Protein AF-A0A075HSM7-F1 (afdb_monomer_lite)

Foldseek 3Di:
DDVVVVVVVVVVVVVVVVCCVVPVPPDPPVPPPPPDPPPPFPKDKAFFQDQDWLQWTDGPHAIEGAPPDDGDDPPDPCGVVSSVVSCVLAPGGFMFMWTADPVDQADPVRHGYTHRPDRPRD

Organism: NCBI:txid1456306

Secondary structure (DSSP, 8-state):
--HHHHHHHHHHHHHHHHHHHHHSS---------S-------EEEEEEEEEEETTEEEETTEEEEETT--PPPTTSTTHHHHHHHHHHHS-TT-EEEEEE-SS--B-TTS-EEEE-S-----

Structure (mmCIF, N/CA/C/O backbone):
data_AF-A0A075HSM7-F1
#
_entry.id   AF-A0A075HSM7-F1
#
loop_
_atom_site.group_PDB
_atom_site.id
_atom_site.type_symbol
_atom_site.label_atom_id
_atom_site.label_alt_id
_atom_site.label_comp_id
_atom_site.label_asym_id
_atom_site.label_entity_id
_atom_site.label_seq_id
_atom_site.pdbx_PDB_ins_code
_atom_site.Cartn_x
_atom_site.Cartn_y
_atom_site.Cartn_z
_atom_site.occupancy
_atom_site.B_iso_or_equiv
_atom_site.auth_seq_id
_atom_site.auth_comp_id
_atom_site.auth_asym_id
_atom_site.auth_atom_id
_atom_site.pdbx_PDB_model_num
ATOM 1 N N . MET A 1 1 ? 61.742 11.658 -50.486 1.00 57.28 1 MET A N 1
ATOM 2 C CA . MET A 1 1 ? 61.406 11.316 -49.083 1.00 57.28 1 MET A CA 1
ATOM 3 C C . MET A 1 1 ? 62.405 10.259 -48.621 1.00 57.28 1 MET A C 1
ATOM 5 O O . MET A 1 1 ? 62.390 9.171 -49.179 1.00 57.28 1 MET A O 1
ATOM 9 N N . ASN A 1 2 ? 63.350 10.599 -47.734 1.00 58.03 2 ASN A N 1
ATOM 10 C CA . ASN A 1 2 ? 64.528 9.756 -47.464 1.00 58.03 2 ASN A CA 1
ATOM 11 C C . ASN A 1 2 ? 64.128 8.375 -46.904 1.00 58.03 2 ASN A C 1
ATOM 13 O O . ASN A 1 2 ? 63.403 8.333 -45.906 1.00 58.03 2 ASN A O 1
ATOM 17 N N . PRO A 1 3 ? 64.602 7.258 -47.493 1.00 62.44 3 PRO A N 1
ATOM 18 C CA . PRO A 1 3 ? 64.189 5.903 -47.107 1.00 62.44 3 PRO A CA 1
ATOM 19 C C . PRO A 1 3 ? 64.524 5.586 -45.643 1.00 62.44 3 PRO A C 1
ATOM 21 O O . PRO A 1 3 ? 63.745 4.932 -44.956 1.00 62.44 3 PRO A O 1
ATOM 24 N N . ILE A 1 4 ? 65.612 6.170 -45.133 1.00 62.97 4 ILE A N 1
ATOM 25 C CA . ILE A 1 4 ? 66.047 6.063 -43.735 1.00 62.97 4 ILE A CA 1
ATOM 26 C C . ILE A 1 4 ? 64.998 6.664 -42.787 1.00 62.97 4 ILE A C 1
ATOM 28 O O . ILE A 1 4 ? 64.629 6.051 -41.794 1.00 62.97 4 ILE A O 1
ATOM 32 N N . ARG A 1 5 ? 64.420 7.825 -43.126 1.00 60.69 5 ARG A N 1
ATOM 33 C CA . ARG A 1 5 ? 63.378 8.471 -42.309 1.00 60.69 5 ARG A CA 1
ATOM 34 C C . ARG A 1 5 ? 62.086 7.647 -42.290 1.00 60.69 5 ARG A C 1
ATOM 36 O O . ARG A 1 5 ? 61.388 7.643 -41.286 1.00 60.69 5 ARG A O 1
ATOM 43 N N . ARG A 1 6 ? 61.781 6.912 -43.366 1.00 63.06 6 ARG A N 1
ATOM 44 C CA . ARG A 1 6 ? 60.607 6.025 -43.441 1.00 63.06 6 ARG A CA 1
ATOM 45 C C . ARG A 1 6 ? 60.783 4.773 -42.572 1.00 63.06 6 ARG A C 1
ATOM 47 O O . ARG A 1 6 ? 59.815 4.347 -41.952 1.00 63.06 6 ARG A O 1
ATOM 54 N N . TYR A 1 7 ? 62.011 4.255 -42.471 1.00 72.88 7 TYR A N 1
ATOM 55 C CA . TYR A 1 7 ? 62.348 3.084 -41.652 1.00 72.88 7 TYR A CA 1
ATOM 56 C C . TYR A 1 7 ? 62.155 3.324 -40.147 1.00 72.88 7 TYR A C 1
ATOM 58 O O . TYR A 1 7 ? 61.697 2.432 -39.445 1.00 72.88 7 TYR A O 1
ATOM 66 N N . TYR A 1 8 ? 62.428 4.540 -39.657 1.00 72.31 8 TYR A N 1
ATOM 67 C CA . TYR A 1 8 ? 62.212 4.895 -38.247 1.00 72.31 8 TYR A CA 1
ATOM 68 C C . TYR A 1 8 ? 60.793 5.400 -37.945 1.00 72.31 8 TYR A C 1
ATOM 70 O O . TYR A 1 8 ? 60.284 5.164 -36.856 1.00 72.31 8 TYR A O 1
ATOM 78 N N . VAL A 1 9 ? 60.118 6.064 -38.890 1.00 76.19 9 VAL A N 1
ATOM 79 C CA . VAL A 1 9 ? 58.779 6.636 -38.646 1.00 76.19 9 VAL A CA 1
ATOM 80 C C . VAL A 1 9 ? 57.696 5.556 -38.553 1.00 76.19 9 VAL A C 1
ATOM 82 O O . VAL A 1 9 ? 56.817 5.656 -37.705 1.00 76.19 9 VAL A O 1
ATOM 85 N N . VAL A 1 10 ? 57.763 4.501 -39.369 1.00 79.00 10 VAL A N 1
ATOM 86 C CA . VAL A 1 10 ? 56.757 3.423 -39.368 1.00 79.00 10 VAL A CA 1
ATOM 87 C C . VAL A 1 10 ? 56.648 2.688 -38.017 1.00 79.00 10 VAL A C 1
ATOM 89 O O . VAL A 1 10 ? 55.537 2.615 -37.494 1.00 79.00 10 VAL A O 1
ATOM 92 N N . PRO A 1 11 ? 57.736 2.188 -37.395 1.00 78.50 11 PRO A N 1
ATOM 93 C CA . PRO A 1 11 ? 57.634 1.498 -36.107 1.00 78.50 11 PRO A CA 1
ATOM 94 C C . PRO A 1 11 ? 57.216 2.431 -34.962 1.00 78.50 11 PRO A C 1
ATOM 96 O O . PRO A 1 11 ? 56.499 1.998 -34.065 1.00 78.50 11 PRO A O 1
ATOM 99 N N . ILE A 1 12 ? 57.594 3.715 -35.010 1.00 81.19 12 ILE A N 1
ATOM 100 C CA . ILE A 1 12 ? 57.175 4.717 -34.016 1.00 81.19 12 ILE A CA 1
ATOM 101 C C . ILE A 1 12 ? 55.660 4.947 -34.079 1.00 81.19 12 ILE A C 1
ATOM 103 O O . ILE A 1 12 ? 54.998 4.972 -33.046 1.00 81.19 12 ILE A O 1
ATOM 107 N N . VAL A 1 13 ? 55.094 5.067 -35.283 1.00 81.69 13 VAL A N 1
ATOM 108 C CA . VAL A 1 13 ? 53.642 5.230 -35.464 1.00 81.69 13 VAL A CA 1
ATOM 109 C C . VAL A 1 13 ? 52.893 3.994 -34.968 1.00 81.69 13 VAL A C 1
ATOM 111 O O . VAL A 1 13 ? 51.893 4.131 -34.272 1.00 81.69 13 VAL A O 1
ATOM 114 N N . ILE A 1 14 ? 53.399 2.792 -35.261 1.00 80.88 14 ILE A N 1
ATOM 115 C CA . ILE A 1 14 ? 52.797 1.538 -34.787 1.00 80.88 14 ILE A CA 1
ATOM 116 C C . ILE A 1 14 ? 52.816 1.469 -33.256 1.00 80.88 14 ILE A C 1
ATOM 118 O O . ILE A 1 14 ? 51.797 1.125 -32.667 1.00 80.88 14 ILE A O 1
ATOM 122 N N . ALA A 1 15 ? 53.927 1.849 -32.617 1.00 79.94 15 ALA A N 1
ATOM 123 C CA . ALA A 1 15 ? 54.048 1.875 -31.160 1.00 79.94 15 ALA A CA 1
ATOM 124 C C . ALA A 1 15 ? 53.086 2.880 -30.501 1.00 79.94 15 ALA A C 1
ATOM 126 O O . ALA A 1 15 ? 52.506 2.594 -29.459 1.00 79.94 15 ALA A O 1
ATOM 127 N N . ILE A 1 16 ? 52.876 4.048 -31.114 1.00 79.81 16 ILE A N 1
ATOM 128 C CA . ILE A 1 16 ? 51.918 5.045 -30.617 1.00 79.81 16 ILE A CA 1
ATOM 129 C C . ILE A 1 16 ? 50.481 4.527 -30.755 1.00 79.81 16 ILE A C 1
ATOM 131 O O . ILE A 1 16 ? 49.696 4.655 -29.821 1.00 79.81 16 ILE A O 1
ATOM 135 N N . VAL A 1 17 ? 50.139 3.893 -31.881 1.00 75.62 17 VAL A N 1
ATOM 136 C CA . VAL A 1 17 ? 48.803 3.313 -32.100 1.00 75.62 17 VAL A CA 1
ATOM 137 C C . VAL A 1 17 ? 48.527 2.162 -31.130 1.00 75.62 17 VAL A C 1
ATOM 139 O O . VAL A 1 17 ? 47.423 2.078 -30.599 1.00 75.62 17 VAL A O 1
ATOM 142 N N . SER A 1 18 ? 49.511 1.309 -30.839 1.00 72.44 18 SER A N 1
ATOM 143 C CA . SER A 1 18 ? 49.342 0.233 -29.858 1.00 72.44 18 SER A CA 1
ATOM 144 C C . SER A 1 18 ? 49.254 0.754 -28.422 1.00 72.44 18 SER A C 1
ATOM 146 O O . SER A 1 18 ? 48.442 0.245 -27.656 1.00 72.44 18 SER A O 1
ATOM 148 N N . ILE A 1 19 ? 49.986 1.812 -28.062 1.00 73.25 19 ILE A N 1
ATOM 149 C CA . ILE A 1 19 ? 49.826 2.492 -26.765 1.00 73.25 19 ILE A CA 1
ATOM 150 C C . ILE A 1 19 ? 48.427 3.118 -26.650 1.00 73.25 19 ILE A C 1
ATOM 152 O O . ILE A 1 19 ? 47.778 2.959 -25.622 1.00 73.25 19 ILE A O 1
ATOM 156 N N . ILE A 1 20 ? 47.910 3.762 -27.699 1.00 72.81 20 ILE A N 1
ATOM 157 C CA . ILE A 1 20 ? 46.542 4.311 -27.705 1.00 72.81 20 ILE A CA 1
ATOM 158 C C . ILE A 1 20 ? 45.492 3.191 -27.637 1.00 72.81 20 ILE A C 1
ATOM 160 O O . ILE A 1 20 ? 44.473 3.359 -26.981 1.00 72.81 20 ILE A O 1
ATOM 164 N N . ALA A 1 21 ? 45.726 2.027 -28.243 1.00 67.31 21 ALA A N 1
ATOM 165 C CA . ALA A 1 21 ? 44.811 0.891 -28.117 1.00 67.31 21 ALA A CA 1
ATOM 166 C C . ALA A 1 21 ? 44.812 0.279 -26.702 1.00 67.31 21 ALA A C 1
ATOM 168 O O . ALA A 1 21 ? 43.766 -0.152 -26.230 1.00 67.31 21 ALA A O 1
ATOM 169 N N . VAL A 1 22 ? 45.965 0.262 -26.021 1.00 67.94 22 VAL A N 1
ATOM 170 C CA . VAL A 1 22 ? 46.111 -0.295 -24.662 1.00 67.94 22 VAL A CA 1
ATOM 171 C C . VAL A 1 22 ? 45.658 0.686 -23.572 1.00 67.94 22 VAL A C 1
ATOM 173 O O . VAL A 1 22 ? 45.099 0.254 -22.570 1.00 67.94 22 VAL A O 1
ATOM 176 N 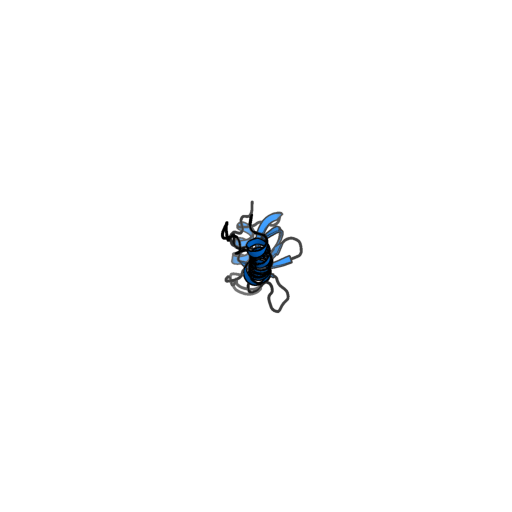N . PHE A 1 23 ? 45.882 1.992 -23.753 1.00 63.69 23 PHE A N 1
ATOM 177 C CA . PHE A 1 23 ? 45.600 3.025 -22.743 1.00 63.69 23 PHE A CA 1
ATOM 178 C C . PHE A 1 23 ? 44.441 3.972 -23.103 1.00 63.69 23 PHE A C 1
ATOM 180 O O . PHE A 1 23 ? 43.894 4.625 -22.221 1.00 63.69 23 PHE A O 1
ATOM 187 N N . GLY A 1 24 ? 44.079 4.092 -24.383 1.00 57.28 24 GLY A N 1
ATOM 188 C CA . GLY A 1 24 ? 43.051 5.011 -24.898 1.00 57.28 24 GLY A CA 1
ATOM 189 C C . GLY A 1 24 ? 41.668 4.383 -25.083 1.00 57.28 24 GLY A C 1
ATOM 190 O O . GLY A 1 24 ? 40.694 5.113 -25.226 1.00 57.28 24 GLY A O 1
ATOM 191 N N . PHE A 1 25 ? 41.557 3.057 -24.988 1.00 55.19 25 PHE A N 1
ATOM 192 C CA . PHE A 1 25 ? 40.318 2.392 -24.580 1.00 55.19 25 PHE A CA 1
ATOM 193 C C . PHE A 1 25 ? 40.356 2.186 -23.064 1.00 55.19 25 PHE A C 1
ATOM 195 O O . PHE A 1 25 ? 40.209 1.075 -22.560 1.00 55.19 25 PHE A O 1
ATOM 202 N N . GLY A 1 26 ? 40.591 3.272 -22.320 1.00 52.75 26 GLY A N 1
ATOM 203 C CA . GLY A 1 26 ? 40.101 3.319 -20.950 1.00 52.75 26 GLY A CA 1
ATOM 204 C C . GLY A 1 26 ? 38.623 2.968 -21.015 1.00 52.75 26 GLY A C 1
ATOM 205 O O . GLY A 1 26 ? 37.941 3.452 -21.925 1.00 52.75 26 GLY A O 1
ATOM 206 N N . SER A 1 27 ? 38.180 2.063 -20.140 1.00 51.22 27 SER A N 1
ATOM 207 C CA . SER A 1 27 ? 36.776 1.721 -19.974 1.00 51.22 27 SER A CA 1
ATOM 208 C C . SER A 1 27 ? 35.961 2.981 -20.216 1.00 51.22 27 SER A C 1
ATOM 210 O O . SER A 1 27 ? 36.059 3.945 -19.457 1.00 51.22 27 SER A O 1
ATOM 212 N N . SER A 1 28 ? 35.181 3.002 -21.298 1.00 49.34 28 SER A N 1
ATOM 213 C CA . SER A 1 28 ? 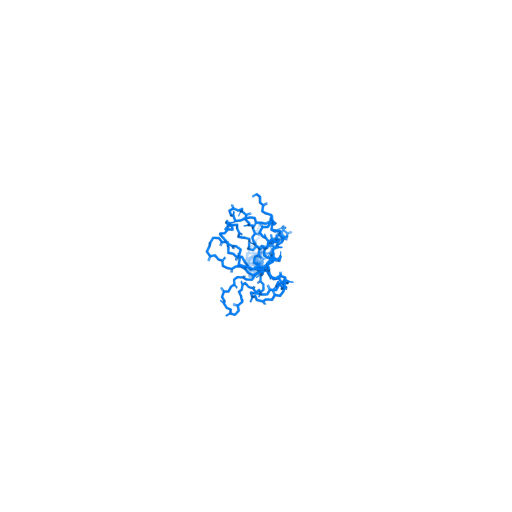33.947 3.764 -21.248 1.00 49.34 28 SER A CA 1
ATOM 214 C C . SER A 1 28 ? 33.105 3.028 -20.222 1.00 49.34 28 SER A C 1
ATOM 216 O O . SER A 1 28 ? 32.196 2.280 -20.563 1.00 49.34 28 SER A O 1
ATOM 218 N N . ASP A 1 29 ? 33.456 3.222 -18.952 1.00 50.84 29 ASP A N 1
ATOM 219 C CA . ASP A 1 29 ? 32.460 3.393 -17.931 1.00 50.84 29 ASP A CA 1
ATOM 220 C C . ASP A 1 29 ? 31.638 4.537 -18.506 1.00 50.84 29 ASP A C 1
ATOM 222 O O . ASP A 1 29 ? 32.030 5.704 -18.459 1.00 50.84 29 ASP A O 1
ATOM 226 N N . THR A 1 30 ? 30.580 4.179 -19.233 1.00 52.56 30 THR A N 1
ATOM 227 C CA . THR A 1 30 ? 29.455 5.065 -19.449 1.00 52.56 30 THR A CA 1
ATOM 228 C C . THR A 1 30 ? 29.192 5.644 -18.077 1.00 52.56 30 THR A C 1
ATOM 230 O O . THR A 1 30 ? 28.701 4.938 -17.194 1.00 52.56 30 THR A O 1
ATOM 233 N N . ALA A 1 31 ? 29.629 6.890 -17.872 1.00 54.84 31 ALA A N 1
ATOM 234 C CA . ALA A 1 31 ? 29.167 7.692 -16.765 1.00 54.84 31 ALA A CA 1
ATOM 235 C C . ALA A 1 31 ? 27.651 7.477 -16.747 1.00 54.84 31 ALA A C 1
ATOM 237 O O . ALA A 1 31 ? 27.040 7.601 -17.817 1.00 54.84 31 ALA A O 1
ATOM 238 N N . PRO A 1 32 ? 27.065 7.032 -15.622 1.00 54.72 32 PRO A N 1
ATOM 239 C CA . PRO A 1 32 ? 25.627 6.870 -15.568 1.00 54.72 32 PRO A CA 1
ATOM 240 C C . PRO A 1 32 ? 25.059 8.223 -15.960 1.00 54.72 32 PRO A C 1
ATOM 242 O O . PRO A 1 32 ? 25.454 9.243 -15.390 1.00 54.72 32 PRO A O 1
ATOM 245 N N . ASP A 1 33 ? 24.260 8.213 -17.022 1.00 54.94 33 ASP A N 1
ATOM 246 C CA . ASP A 1 33 ? 23.661 9.399 -17.598 1.00 54.94 33 ASP A CA 1
ATOM 247 C C . ASP A 1 33 ? 23.005 10.174 -16.453 1.00 54.94 33 ASP A C 1
ATOM 249 O O . ASP A 1 33 ? 22.052 9.715 -15.829 1.00 54.94 33 ASP A O 1
ATOM 253 N N . THR A 1 34 ? 23.580 11.323 -16.107 1.00 57.31 34 THR A N 1
ATOM 254 C CA . THR A 1 34 ? 23.004 12.279 -15.161 1.00 57.31 34 THR A CA 1
ATOM 255 C C . THR A 1 34 ? 21.898 13.096 -15.830 1.00 57.31 34 THR A C 1
ATOM 257 O O . THR A 1 34 ? 21.567 14.190 -15.379 1.00 57.31 34 THR A O 1
ATOM 260 N N . GLY A 1 35 ? 21.298 12.587 -16.905 1.00 50.44 35 GLY A N 1
ATOM 261 C CA . GLY A 1 35 ? 19.943 12.924 -17.290 1.00 50.44 35 GLY A CA 1
ATOM 262 C C . GLY A 1 35 ? 18.982 12.211 -16.350 1.00 50.44 35 GLY A C 1
ATOM 263 O O . GLY A 1 35 ? 18.808 11.003 -16.444 1.00 50.44 35 GLY A O 1
ATOM 264 N N . ASN A 1 36 ? 18.340 12.973 -15.459 1.00 54.59 36 ASN A N 1
ATOM 265 C CA . ASN A 1 36 ? 17.164 12.548 -14.699 1.00 54.59 36 ASN A CA 1
ATOM 266 C C . ASN A 1 36 ? 17.353 11.228 -13.928 1.00 54.59 36 ASN A C 1
ATOM 268 O O . ASN A 1 36 ? 16.842 10.178 -14.317 1.00 54.59 36 ASN A O 1
ATOM 272 N N . PHE A 1 37 ? 17.984 11.326 -12.749 1.00 53.56 37 PHE A N 1
ATOM 273 C CA . PHE A 1 37 ? 17.652 10.435 -11.636 1.00 53.56 37 PHE A CA 1
ATOM 274 C C . PHE A 1 37 ? 16.185 10.673 -11.252 1.00 53.56 37 PHE A C 1
ATOM 276 O O . PHE A 1 37 ? 15.888 11.271 -10.221 1.00 53.56 37 PHE A O 1
ATOM 283 N N . GLU A 1 38 ? 15.262 10.239 -12.104 1.00 58.00 38 GLU A N 1
ATOM 284 C CA . GLU A 1 38 ? 13.974 9.791 -11.620 1.00 58.00 38 GLU A CA 1
ATOM 285 C C . GLU A 1 38 ? 14.321 8.615 -10.704 1.00 58.00 38 GLU A C 1
ATOM 287 O O . GLU A 1 38 ? 14.923 7.640 -11.176 1.00 58.00 38 GLU A O 1
ATOM 292 N N . PRO A 1 39 ? 14.079 8.697 -9.386 1.00 56.84 39 PRO A N 1
ATOM 293 C CA . PRO A 1 39 ? 14.089 7.489 -8.585 1.00 56.84 39 PRO A CA 1
ATOM 294 C C . PRO A 1 39 ? 13.167 6.497 -9.294 1.00 56.84 39 PRO A C 1
ATOM 296 O O . PRO A 1 39 ? 11.982 6.771 -9.473 1.00 56.84 39 PRO A O 1
ATOM 299 N N . VAL A 1 40 ? 13.723 5.376 -9.765 1.00 59.22 40 VAL A N 1
ATOM 300 C CA . VAL A 1 40 ? 12.928 4.274 -10.313 1.00 59.22 40 VAL A CA 1
ATOM 301 C C . VAL A 1 40 ? 12.212 3.646 -9.126 1.00 59.22 40 VAL A C 1
ATOM 303 O O . VAL A 1 40 ? 12.645 2.653 -8.548 1.00 59.22 40 VAL A O 1
ATOM 306 N N . PHE A 1 41 ? 11.149 4.310 -8.701 1.00 60.59 41 PHE A N 1
ATOM 307 C CA . PHE A 1 41 ? 10.154 3.768 -7.814 1.00 60.59 41 PHE A CA 1
ATOM 308 C C . PHE A 1 41 ? 9.424 2.691 -8.611 1.00 60.59 41 PHE A C 1
ATOM 310 O O . PHE A 1 41 ? 8.856 2.976 -9.665 1.00 60.59 41 PHE A O 1
ATOM 317 N N . MET A 1 42 ? 9.474 1.441 -8.146 1.00 65.50 42 MET A N 1
ATOM 318 C CA . MET A 1 42 ? 8.536 0.436 -8.637 1.00 65.50 42 MET A CA 1
ATOM 319 C C . MET A 1 42 ? 7.161 0.853 -8.140 1.00 65.50 42 MET A C 1
ATOM 321 O O . MET A 1 42 ? 6.830 0.644 -6.972 1.00 65.50 42 MET A O 1
ATOM 325 N N . SER A 1 43 ? 6.409 1.519 -9.014 1.00 71.12 43 SER A N 1
ATOM 326 C CA . SER A 1 43 ? 5.002 1.773 -8.790 1.00 71.12 43 SER A CA 1
ATOM 327 C C . SER A 1 43 ? 4.170 0.683 -9.443 1.00 71.12 43 SER A C 1
ATOM 329 O O . SER A 1 43 ? 4.497 0.125 -10.494 1.00 71.12 43 SER A O 1
ATOM 331 N N . HIS A 1 44 ? 3.105 0.334 -8.750 1.00 72.06 44 HIS A N 1
ATOM 332 C CA . HIS A 1 44 ? 2.164 -0.682 -9.150 1.00 72.06 44 HIS A CA 1
ATOM 333 C C . HIS A 1 44 ? 0.778 -0.064 -9.067 1.00 72.06 44 HIS A C 1
ATOM 335 O O . HIS A 1 44 ? 0.323 0.354 -8.001 1.00 72.06 44 HIS A O 1
ATOM 341 N N . GLU A 1 45 ? 0.117 -0.011 -10.213 1.00 79.56 45 GLU A N 1
ATOM 342 C CA . GLU A 1 45 ? -1.271 0.404 -10.322 1.00 79.56 45 GLU A CA 1
ATOM 343 C C . GLU A 1 45 ? -2.174 -0.827 -10.265 1.00 79.56 45 GLU A C 1
ATOM 345 O O . GLU A 1 45 ? -1.897 -1.843 -10.906 1.00 79.56 45 GLU A O 1
ATOM 350 N N . GLY A 1 46 ? -3.267 -0.734 -9.518 1.00 81.31 46 GLY A N 1
ATOM 351 C CA . GLY A 1 46 ? -4.261 -1.797 -9.455 1.00 81.31 46 GLY A CA 1
ATOM 352 C C . GLY A 1 46 ? -5.572 -1.330 -8.844 1.00 81.31 46 GLY A C 1
ATOM 353 O O . GLY A 1 46 ? -5.703 -0.182 -8.413 1.00 81.31 46 GLY A O 1
ATOM 354 N N . GLN A 1 47 ? -6.563 -2.218 -8.805 1.00 84.06 47 GLN A N 1
ATOM 355 C CA . GLN A 1 47 ? -7.860 -1.894 -8.224 1.00 84.06 47 GLN A CA 1
ATOM 356 C C . GLN A 1 47 ? -7.934 -2.350 -6.769 1.00 84.06 47 GLN A C 1
ATOM 358 O O . GLN A 1 47 ? -7.577 -3.478 -6.424 1.00 84.06 47 GLN A O 1
ATOM 363 N N . ILE A 1 48 ? -8.461 -1.492 -5.896 1.00 83.88 48 ILE A N 1
ATOM 364 C CA . ILE A 1 48 ? -8.707 -1.870 -4.504 1.00 83.88 48 ILE A CA 1
ATOM 365 C C . ILE A 1 48 ? -9.839 -2.889 -4.474 1.00 83.88 48 ILE A C 1
ATOM 367 O O . ILE A 1 48 ? -11.002 -2.552 -4.706 1.00 83.88 48 ILE A O 1
ATOM 371 N N . THR A 1 49 ? -9.513 -4.133 -4.139 1.00 85.81 49 THR A N 1
ATOM 372 C CA . THR A 1 49 ? -10.503 -5.207 -4.015 1.00 85.81 49 THR A CA 1
ATOM 373 C C . THR A 1 49 ? -11.077 -5.272 -2.611 1.00 85.81 49 THR A C 1
ATOM 375 O O . THR A 1 49 ? -12.238 -5.650 -2.431 1.00 85.81 49 THR A O 1
ATOM 378 N N . ARG A 1 50 ? -10.291 -4.897 -1.592 1.00 84.19 50 ARG A N 1
ATOM 379 C CA . ARG A 1 50 ? -10.744 -4.935 -0.200 1.00 84.19 50 ARG A CA 1
ATOM 380 C C . ARG A 1 50 ? -9.906 -4.071 0.736 1.00 84.19 50 ARG A C 1
ATOM 382 O O . ARG A 1 50 ? -8.683 -4.132 0.720 1.00 84.19 50 ARG A O 1
ATOM 389 N N . VAL A 1 51 ? -10.581 -3.399 1.666 1.00 84.31 51 VAL A N 1
ATOM 390 C CA . VAL A 1 51 ? -9.959 -2.768 2.840 1.00 84.31 51 VAL A CA 1
ATOM 391 C C . VAL A 1 51 ? -10.005 -3.732 4.027 1.00 84.31 51 VAL A C 1
ATOM 393 O O . VAL A 1 51 ? -11.093 -4.140 4.460 1.00 84.31 51 VAL A O 1
ATOM 396 N N . ILE A 1 52 ? -8.837 -4.153 4.529 1.00 81.31 52 ILE A N 1
ATOM 397 C CA . ILE A 1 52 ? -8.764 -5.010 5.719 1.00 81.31 52 ILE A CA 1
ATOM 398 C C . ILE A 1 52 ? -8.888 -4.116 6.949 1.00 81.31 52 ILE A C 1
ATOM 400 O O . ILE A 1 52 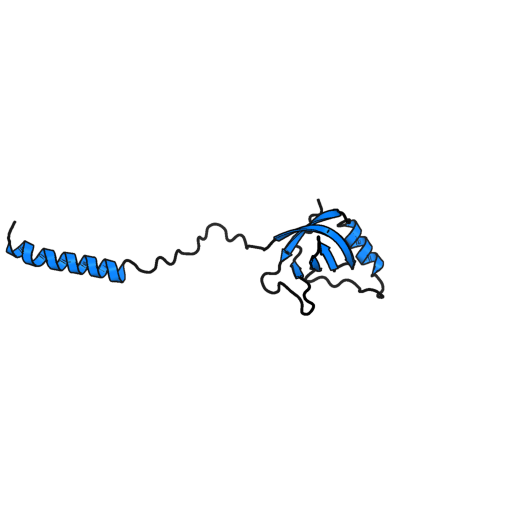? -9.925 -4.184 7.613 1.00 81.31 52 ILE A O 1
ATOM 404 N N . ASP A 1 53 ? -7.904 -3.241 7.158 1.00 79.38 53 ASP A N 1
ATOM 405 C CA . ASP A 1 53 ? -7.751 -2.355 8.318 1.00 79.38 53 ASP A CA 1
ATOM 406 C C . ASP A 1 53 ? -7.353 -0.940 7.837 1.00 79.38 53 ASP A C 1
ATOM 408 O O . ASP A 1 53 ? -7.262 -0.704 6.631 1.00 79.38 53 ASP A O 1
ATOM 412 N N . GLY A 1 54 ? -7.130 0.014 8.747 1.00 76.88 54 GLY A N 1
ATOM 413 C CA . GLY A 1 54 ? -6.807 1.400 8.374 1.00 76.88 54 GLY A CA 1
ATOM 414 C C . GLY A 1 54 ? -5.465 1.565 7.644 1.00 76.88 54 GLY A C 1
ATOM 415 O O . GLY A 1 54 ? -5.283 2.531 6.910 1.00 76.88 54 GLY A O 1
ATOM 416 N N . ASP A 1 55 ? -4.544 0.614 7.821 1.00 79.38 55 ASP A N 1
ATOM 417 C CA . ASP A 1 55 ? -3.205 0.603 7.223 1.00 79.38 55 ASP A CA 1
ATOM 418 C C . ASP A 1 55 ? -2.938 -0.603 6.304 1.00 79.38 55 ASP A C 1
ATOM 420 O O . ASP A 1 55 ? -1.828 -0.758 5.795 1.00 79.38 55 ASP A O 1
ATOM 424 N N . THR A 1 56 ? -3.923 -1.486 6.110 1.00 82.94 56 THR A N 1
ATOM 425 C CA . THR A 1 56 ? -3.743 -2.748 5.382 1.00 82.94 56 THR A CA 1
ATOM 426 C C . THR A 1 56 ? -4.868 -2.950 4.371 1.00 82.94 56 THR A C 1
ATOM 428 O O . THR A 1 56 ? -6.049 -3.058 4.719 1.00 82.94 56 THR A O 1
ATOM 431 N N . LEU A 1 57 ? -4.488 -3.040 3.100 1.00 84.19 57 LEU A N 1
ATOM 432 C CA . LEU A 1 57 ? -5.379 -3.039 1.941 1.00 84.19 57 LEU A CA 1
ATOM 433 C C . LEU A 1 57 ? -5.014 -4.195 1.003 1.00 84.19 57 LEU A C 1
ATOM 435 O O . LEU A 1 57 ? -3.880 -4.674 0.995 1.00 84.19 57 LEU A O 1
ATOM 439 N N . ILE A 1 58 ? -5.977 -4.644 0.201 1.00 82.31 58 ILE A N 1
ATOM 440 C CA . ILE A 1 58 ? -5.742 -5.582 -0.896 1.00 82.31 58 ILE A CA 1
ATOM 441 C C . ILE A 1 58 ? -5.990 -4.842 -2.203 1.00 82.31 58 ILE A C 1
ATOM 443 O O . ILE A 1 58 ? -7.094 -4.343 -2.443 1.00 82.31 58 ILE A O 1
ATOM 447 N N . ILE A 1 59 ? -4.953 -4.802 -3.032 1.00 81.12 59 ILE A N 1
ATOM 448 C CA . ILE A 1 59 ? -5.015 -4.310 -4.404 1.00 81.12 59 ILE A CA 1
ATOM 449 C C . ILE A 1 59 ? -4.869 -5.527 -5.311 1.00 81.12 59 ILE A C 1
ATOM 451 O O . ILE A 1 59 ? -3.889 -6.266 -5.210 1.00 81.12 59 ILE A O 1
ATOM 455 N N . ASP A 1 60 ? -5.888 -5.777 -6.130 1.00 82.38 60 ASP A N 1
ATOM 456 C CA . ASP A 1 60 ? -6.070 -6.992 -6.924 1.00 82.38 60 ASP A CA 1
ATOM 457 C C . ASP A 1 60 ? -5.958 -8.274 -6.073 1.00 82.38 60 ASP A C 1
ATOM 459 O O . ASP A 1 60 ? -6.939 -8.701 -5.457 1.00 82.38 60 ASP A O 1
ATOM 463 N N . LEU A 1 61 ? -4.761 -8.866 -5.996 1.00 81.25 61 LEU A N 1
ATOM 464 C CA . LEU A 1 61 ? -4.441 -10.068 -5.211 1.00 81.25 61 LEU A CA 1
ATOM 465 C C . LEU A 1 61 ? -3.289 -9.859 -4.213 1.00 81.25 61 LEU A C 1
ATOM 467 O O . LEU A 1 61 ? -2.938 -10.781 -3.473 1.00 81.25 61 LEU A O 1
ATOM 471 N N . THR A 1 62 ? -2.709 -8.661 -4.171 1.00 78.81 62 THR A N 1
ATOM 472 C CA . THR A 1 62 ? -1.553 -8.336 -3.336 1.00 78.81 62 THR A CA 1
ATOM 473 C C . THR A 1 62 ? -2.018 -7.653 -2.060 1.00 78.81 62 THR A C 1
ATOM 475 O O . THR A 1 62 ? -2.746 -6.661 -2.088 1.00 78.81 62 THR A O 1
ATOM 478 N N . THR A 1 63 ? -1.595 -8.192 -0.915 1.00 83.44 63 THR A N 1
ATOM 479 C CA . THR A 1 63 ? -1.825 -7.550 0.384 1.00 83.44 63 THR A CA 1
ATOM 480 C C . THR A 1 63 ? -0.714 -6.548 0.646 1.00 83.44 63 THR A C 1
ATOM 482 O O . THR A 1 63 ? 0.456 -6.927 0.735 1.00 83.44 63 THR A O 1
ATOM 485 N N . ILE A 1 64 ? -1.095 -5.288 0.804 1.00 78.88 64 ILE A N 1
ATOM 486 C CA . ILE A 1 64 ? -0.181 -4.167 0.984 1.00 78.88 64 ILE A CA 1
ATOM 487 C C . ILE A 1 64 ? -0.425 -3.571 2.365 1.00 78.88 64 ILE A C 1
ATOM 489 O O . ILE A 1 64 ? -1.571 -3.346 2.764 1.00 78.88 64 ILE A O 1
ATOM 493 N N . ARG A 1 65 ? 0.662 -3.322 3.098 1.00 81.00 65 ARG A N 1
ATOM 494 C CA . ARG A 1 65 ? 0.638 -2.596 4.371 1.00 81.00 65 ARG A CA 1
ATOM 495 C C . ARG A 1 65 ? 1.342 -1.254 4.204 1.00 81.00 65 ARG A C 1
ATOM 497 O O . ARG A 1 65 ? 2.447 -1.206 3.668 1.00 81.00 65 ARG A O 1
ATOM 504 N N . LEU A 1 66 ? 0.712 -0.190 4.696 1.00 73.38 66 LEU A N 1
ATOM 505 C CA . LEU A 1 66 ? 1.285 1.151 4.717 1.00 73.38 66 LEU A CA 1
ATOM 506 C C . LEU A 1 66 ? 2.535 1.167 5.600 1.00 73.38 66 LEU A C 1
ATOM 508 O O . LEU A 1 66 ? 2.460 0.935 6.809 1.00 73.38 66 LEU A O 1
ATOM 512 N N . SER A 1 67 ? 3.686 1.479 5.012 1.00 67.44 67 SER A N 1
ATOM 513 C CA . SER A 1 67 ? 4.878 1.799 5.792 1.00 67.44 67 SER A CA 1
ATOM 514 C C . SER A 1 67 ? 4.648 3.107 6.563 1.00 67.44 67 SER A C 1
ATOM 516 O O . SER A 1 67 ? 4.068 4.052 6.034 1.00 67.44 67 SER A O 1
ATOM 518 N N . LEU A 1 68 ? 5.109 3.168 7.820 1.00 71.06 68 LEU A N 1
ATOM 519 C CA . LEU A 1 68 ? 5.037 4.334 8.728 1.00 71.06 68 LEU A CA 1
ATOM 520 C C . LEU A 1 68 ? 3.664 4.688 9.323 1.00 71.06 68 LEU A C 1
ATOM 522 O O . LEU A 1 68 ? 3.592 5.582 10.167 1.00 71.06 68 LEU A O 1
ATOM 526 N N . VAL A 1 69 ? 2.597 3.980 8.956 1.00 77.50 69 VAL A N 1
ATOM 527 C CA . VAL A 1 69 ? 1.285 4.107 9.605 1.00 77.50 69 VAL A CA 1
ATOM 528 C C . VAL A 1 69 ? 1.031 2.848 10.423 1.00 77.50 69 VAL A C 1
ATOM 530 O O . VAL A 1 69 ? 1.265 1.740 9.951 1.00 77.50 69 VAL A O 1
ATOM 533 N N . ASN A 1 70 ? 0.571 3.021 11.662 1.00 78.62 70 ASN A N 1
ATOM 534 C CA . ASN A 1 70 ? 0.072 1.918 12.473 1.00 78.62 70 ASN A CA 1
ATOM 535 C C . ASN A 1 70 ? -1.369 2.228 12.868 1.00 78.62 70 ASN A C 1
ATOM 537 O O . ASN A 1 70 ? -1.604 3.110 13.697 1.00 78.62 70 ASN A O 1
ATOM 541 N N . SER A 1 71 ? -2.321 1.562 12.221 1.00 80.06 71 SER A N 1
ATOM 542 C CA . SER A 1 71 ? -3.738 1.698 12.567 1.00 80.06 71 SER A CA 1
ATOM 543 C C . SER A 1 71 ? -4.126 0.698 13.658 1.00 80.06 71 SER A C 1
ATOM 545 O O . SER A 1 71 ? -3.546 -0.386 13.667 1.00 80.06 71 SER A O 1
ATOM 547 N N . PRO A 1 72 ? -5.113 1.011 14.523 1.00 80.19 72 PRO A N 1
ATOM 548 C CA . PRO A 1 72 ? -5.611 0.059 15.513 1.00 80.19 72 PRO A CA 1
ATOM 549 C C . PRO A 1 72 ? -6.040 -1.247 14.843 1.00 80.19 72 PRO A C 1
ATOM 551 O O . PRO A 1 72 ? -6.748 -1.219 13.832 1.00 80.19 72 PRO A O 1
ATOM 554 N N . GLU A 1 73 ? -5.632 -2.385 15.395 1.00 78.75 73 GLU A N 1
ATOM 555 C CA . GLU A 1 73 ? -5.968 -3.696 14.848 1.00 78.75 73 GLU A CA 1
ATOM 556 C C . GLU A 1 73 ? -7.389 -4.157 15.228 1.00 78.75 73 GLU A C 1
ATOM 558 O O . GLU A 1 73 ? -8.105 -3.561 16.040 1.00 78.75 73 GLU A O 1
ATOM 563 N N . ARG A 1 74 ? -7.833 -5.267 14.622 1.00 77.50 74 ARG A N 1
ATOM 564 C CA . ARG A 1 74 ? -9.145 -5.874 14.896 1.00 77.50 74 ARG A CA 1
ATOM 565 C C . AR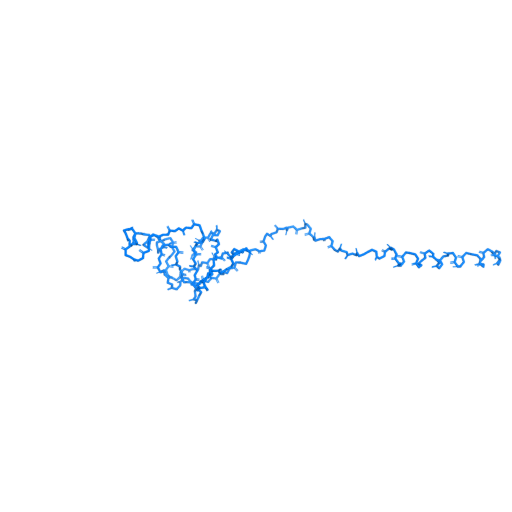G A 1 74 ? -9.308 -6.180 16.386 1.00 77.50 74 ARG A C 1
ATOM 567 O O . ARG A 1 74 ? -8.679 -7.097 16.906 1.00 77.50 74 ARG A O 1
ATOM 574 N N . GLY A 1 75 ? -10.240 -5.480 17.027 1.00 78.88 75 GLY A N 1
ATOM 575 C CA . GLY A 1 75 ? -10.545 -5.636 18.452 1.00 78.88 75 GLY A CA 1
ATOM 576 C C . GLY A 1 75 ? -10.045 -4.486 19.325 1.00 78.88 75 GLY A C 1
ATOM 577 O O . GLY A 1 75 ? -10.389 -4.447 20.504 1.00 78.88 75 GLY A O 1
ATOM 578 N N . GLU A 1 76 ? -9.302 -3.536 18.758 1.00 83.00 76 GLU A N 1
ATOM 579 C CA . GLU A 1 76 ? -8.906 -2.305 19.435 1.00 83.00 76 GLU A CA 1
ATOM 580 C C . GLU A 1 76 ? -9.937 -1.181 19.241 1.00 83.00 76 GLU A C 1
ATOM 582 O O . GLU A 1 76 ? -10.720 -1.164 18.285 1.00 83.00 76 GLU A O 1
ATOM 587 N N . SER A 1 77 ? -9.960 -0.217 20.166 1.00 83.94 77 SER A N 1
ATOM 588 C CA . SER A 1 77 ? -10.816 0.965 20.029 1.00 83.94 77 SER A CA 1
ATOM 589 C C . SER A 1 77 ? -10.331 1.841 18.875 1.00 83.94 77 SER A C 1
ATOM 591 O O . SER A 1 77 ? -9.142 2.146 18.813 1.00 83.94 77 SER A O 1
ATOM 593 N N . GLY A 1 78 ? -11.232 2.303 18.008 1.00 81.44 78 GLY A N 1
ATOM 594 C CA . GLY A 1 78 ? -10.856 3.098 16.834 1.00 81.44 78 GLY A CA 1
ATOM 595 C C . GLY A 1 78 ? -10.656 2.274 15.560 1.00 81.44 78 GLY A C 1
ATOM 596 O O . GLY A 1 78 ? -10.399 2.846 14.503 1.00 81.44 78 GLY A O 1
ATOM 597 N N . TYR A 1 79 ? -10.775 0.941 15.642 1.00 84.31 79 TYR A N 1
ATOM 598 C CA . TYR A 1 79 ? -10.659 0.045 14.491 1.00 84.31 79 TYR A CA 1
ATOM 599 C C . TYR A 1 79 ? -11.648 0.397 13.373 1.00 84.31 79 TYR A C 1
ATOM 601 O O . TYR A 1 79 ? -11.277 0.507 12.203 1.00 84.31 79 TYR A O 1
ATOM 609 N N . GLN A 1 80 ? -12.922 0.560 13.737 1.00 84.38 80 GLN A N 1
ATOM 610 C CA . GLN A 1 80 ? -13.986 0.782 12.765 1.00 84.38 80 GLN A CA 1
ATOM 611 C C . GLN A 1 80 ? -13.838 2.161 12.120 1.00 84.38 80 GLN A C 1
ATOM 613 O O . GLN A 1 80 ? -13.943 2.285 10.908 1.00 84.38 80 GLN A O 1
ATOM 618 N N . GLU A 1 81 ? -13.495 3.171 12.912 1.00 85.12 81 GLU A N 1
ATOM 619 C CA . GLU A 1 81 ? -13.282 4.541 12.466 1.00 85.12 81 GLU A CA 1
ATOM 620 C C . GLU A 1 81 ? -12.091 4.646 11.506 1.00 85.12 81 GLU A C 1
ATOM 622 O O . GLU A 1 81 ? -12.198 5.289 10.462 1.00 85.12 81 GLU A O 1
ATOM 627 N N . ALA A 1 82 ? -10.974 3.979 11.814 1.00 83.12 82 ALA A N 1
ATOM 628 C CA . ALA A 1 82 ? -9.808 3.942 10.932 1.00 83.12 82 ALA A CA 1
ATOM 629 C C . ALA A 1 82 ? -10.124 3.232 9.606 1.00 83.12 82 ALA A C 1
ATOM 631 O O . ALA A 1 82 ? -9.726 3.689 8.533 1.00 83.12 82 ALA A O 1
ATOM 632 N N . LYS A 1 83 ? -10.887 2.138 9.670 1.00 83.75 83 LYS A N 1
ATOM 633 C CA . LYS A 1 83 ? -11.330 1.393 8.490 1.00 83.75 83 LYS A CA 1
ATOM 634 C C . LYS A 1 83 ? -12.304 2.188 7.623 1.00 83.75 83 LYS A C 1
ATOM 636 O O . LYS A 1 83 ? -12.185 2.172 6.395 1.00 83.75 83 LYS A O 1
ATOM 641 N N . ASP A 1 84 ? -13.254 2.875 8.242 1.00 85.25 84 ASP A N 1
ATOM 642 C CA . ASP A 1 84 ? -14.240 3.702 7.549 1.00 85.25 84 ASP A CA 1
ATOM 643 C C . ASP A 1 84 ? -13.560 4.917 6.909 1.00 85.25 84 ASP A C 1
ATOM 645 O O . ASP A 1 84 ? -13.873 5.270 5.771 1.00 85.25 84 ASP A O 1
ATOM 649 N N . PHE A 1 85 ? -12.564 5.505 7.581 1.00 85.50 85 PHE A N 1
ATOM 650 C CA . PHE A 1 85 ? -11.734 6.566 7.015 1.00 85.50 85 PHE A CA 1
ATOM 651 C C . PHE A 1 85 ? -10.972 6.084 5.776 1.00 85.50 85 PHE A C 1
ATOM 653 O O . PHE A 1 85 ? -11.089 6.700 4.718 1.00 85.50 85 PHE A O 1
ATOM 660 N N . ALA A 1 86 ? -10.272 4.948 5.862 1.00 82.75 86 ALA A N 1
ATOM 661 C CA . ALA A 1 86 ? -9.570 4.367 4.716 1.00 82.75 86 ALA A CA 1
ATOM 662 C C . ALA A 1 86 ? -10.528 4.058 3.550 1.00 82.75 86 ALA A C 1
ATOM 664 O O . ALA A 1 86 ? -10.226 4.366 2.399 1.00 82.75 86 ALA A O 1
ATOM 665 N N . SER A 1 87 ? -11.720 3.536 3.854 1.00 83.06 87 SER A N 1
ATOM 666 C CA . SER A 1 87 ? -12.758 3.239 2.855 1.00 83.06 87 SER A CA 1
ATOM 667 C C . SER A 1 87 ? -13.377 4.497 2.233 1.00 83.06 87 SER A C 1
ATOM 669 O O . SER A 1 87 ? -13.852 4.448 1.102 1.00 83.06 87 SER A O 1
ATOM 671 N N . THR A 1 88 ? -13.386 5.619 2.959 1.00 84.19 88 THR A N 1
ATOM 672 C CA . THR A 1 88 ? -13.876 6.916 2.465 1.00 84.19 88 THR A CA 1
ATOM 673 C C . THR A 1 88 ? -12.854 7.582 1.556 1.00 84.19 88 THR A C 1
ATOM 675 O O . THR A 1 88 ? -13.221 8.124 0.519 1.00 84.19 88 THR A O 1
ATOM 678 N N . VAL A 1 89 ? -11.575 7.542 1.941 1.00 82.19 89 VAL A N 1
ATOM 679 C CA . VAL A 1 89 ? -10.476 8.063 1.117 1.00 82.19 89 VAL A CA 1
ATOM 680 C C . VAL A 1 89 ? -10.367 7.253 -0.170 1.00 82.19 89 VAL A C 1
ATOM 682 O O . VAL A 1 89 ? -10.152 7.824 -1.234 1.00 82.19 89 VAL A O 1
ATOM 685 N N . CYS A 1 90 ? -10.565 5.938 -0.071 1.00 79.31 90 CYS A N 1
ATOM 686 C CA . CYS A 1 90 ? -10.397 5.019 -1.177 1.00 79.31 90 CYS A CA 1
ATOM 687 C C . CYS A 1 90 ? -11.418 3.888 -1.160 1.00 79.31 90 CYS A C 1
ATOM 689 O O . CYS A 1 90 ? -11.204 2.842 -0.532 1.00 79.31 90 CYS A O 1
ATOM 691 N N . PRO A 1 91 ? -12.538 4.085 -1.869 1.00 81.25 91 PRO A N 1
ATOM 692 C CA . PRO A 1 91 ? -13.570 3.076 -1.947 1.00 81.25 91 PRO A CA 1
ATOM 693 C C . PRO A 1 91 ? -13.093 1.848 -2.726 1.00 81.25 91 PRO A C 1
ATOM 695 O O . PRO A 1 91 ? -12.252 1.918 -3.625 1.00 81.25 91 PRO A O 1
ATOM 698 N N . VAL A 1 92 ? -13.675 0.697 -2.393 1.00 84.12 92 VAL A N 1
ATOM 699 C CA . VAL A 1 92 ? -13.482 -0.546 -3.149 1.00 84.12 92 VAL A CA 1
ATOM 700 C C . VAL A 1 92 ? -13.900 -0.315 -4.602 1.00 84.12 92 VAL A C 1
ATOM 702 O O . VAL A 1 92 ? -14.979 0.216 -4.858 1.00 84.12 92 VAL A O 1
ATOM 705 N N . GLY A 1 93 ? -13.049 -0.717 -5.544 1.00 80.56 93 GLY A N 1
ATOM 706 C CA . GLY A 1 93 ? -13.238 -0.470 -6.973 1.00 80.56 93 GLY A CA 1
ATOM 707 C C . GLY A 1 93 ? -12.489 0.749 -7.519 1.00 80.56 93 GLY A C 1
ATOM 708 O O . GLY A 1 93 ? -12.427 0.901 -8.737 1.00 80.56 93 GLY A O 1
ATOM 709 N N . SER A 1 94 ? -11.886 1.576 -6.661 1.00 81.12 94 SER A N 1
ATOM 710 C CA . SER A 1 94 ? -11.026 2.685 -7.103 1.00 81.12 94 SER A CA 1
ATOM 711 C C . SER A 1 94 ? -9.677 2.165 -7.586 1.00 81.12 94 SER A C 1
ATOM 713 O O . SER A 1 94 ? -9.165 1.172 -7.053 1.00 81.12 94 SER A O 1
ATOM 715 N N . ASN A 1 95 ? -9.085 2.859 -8.556 1.00 79.25 95 ASN A N 1
ATOM 716 C CA . ASN A 1 95 ? -7.702 2.614 -8.948 1.00 79.25 95 ASN A CA 1
ATOM 717 C C . ASN A 1 95 ? -6.771 3.234 -7.908 1.00 79.25 95 ASN A C 1
ATOM 719 O O . ASN A 1 95 ? -6.974 4.374 -7.512 1.00 79.25 95 ASN A O 1
ATOM 723 N N . ALA A 1 96 ? -5.757 2.496 -7.480 1.00 77.88 96 ALA A N 1
ATOM 724 C CA . ALA A 1 96 ? -4.735 2.980 -6.569 1.00 77.88 96 ALA A CA 1
ATOM 725 C C . ALA A 1 96 ? -3.349 2.676 -7.132 1.00 77.88 96 ALA A C 1
ATOM 727 O O . ALA A 1 96 ? -3.109 1.597 -7.676 1.00 77.88 96 ALA A O 1
ATOM 728 N N . GLU A 1 97 ? -2.444 3.633 -6.967 1.00 75.50 97 GLU A N 1
ATOM 729 C CA . GLU A 1 97 ? -1.022 3.471 -7.240 1.00 75.50 97 GLU A CA 1
ATOM 730 C C . GLU A 1 97 ? -0.290 3.293 -5.907 1.00 75.50 97 GLU A C 1
ATOM 732 O O . GLU A 1 97 ? -0.453 4.094 -4.980 1.00 75.50 97 GLU A O 1
ATOM 737 N N . PHE A 1 98 ? 0.502 2.229 -5.789 1.00 76.19 98 PHE A N 1
ATOM 738 C CA . PHE A 1 98 ? 1.374 2.015 -4.638 1.00 76.19 98 PHE A CA 1
ATOM 739 C C . PHE A 1 98 ? 2.832 2.012 -5.080 1.00 76.19 98 PHE A C 1
ATOM 741 O O . PHE A 1 98 ? 3.157 1.469 -6.132 1.00 76.19 98 PHE A O 1
ATOM 748 N N . ILE A 1 99 ? 3.707 2.609 -4.270 1.00 73.25 99 ILE A N 1
ATOM 749 C CA . ILE A 1 99 ? 5.145 2.650 -4.529 1.00 73.25 99 ILE A CA 1
ATOM 750 C C . ILE A 1 99 ? 5.851 1.721 -3.545 1.00 73.25 99 ILE A C 1
ATOM 752 O O . ILE A 1 99 ? 5.735 1.869 -2.326 1.00 73.25 99 ILE A O 1
ATOM 756 N N . GLU A 1 100 ? 6.586 0.744 -4.065 1.00 70.44 100 GLU A N 1
ATOM 757 C CA . GLU A 1 100 ? 7.380 -0.153 -3.230 1.00 70.44 100 GLU A CA 1
ATOM 758 C C . GLU A 1 100 ? 8.555 0.570 -2.579 1.00 70.44 100 GLU A C 1
ATOM 760 O O . GLU A 1 100 ? 9.240 1.388 -3.201 1.00 70.44 100 GLU A O 1
ATOM 765 N N . ASP A 1 101 ? 8.815 0.234 -1.313 1.00 68.00 101 ASP A N 1
ATOM 766 C CA . ASP A 1 101 ? 10.030 0.685 -0.651 1.00 68.00 101 ASP A CA 1
ATOM 767 C C . ASP A 1 101 ? 11.225 -0.072 -1.241 1.00 68.00 101 ASP A C 1
ATOM 769 O O . ASP A 1 101 ? 11.305 -1.301 -1.180 1.00 68.00 101 ASP A O 1
ATOM 773 N N . SER A 1 102 ? 12.179 0.674 -1.793 1.00 65.31 102 SER A N 1
ATOM 774 C CA . SER A 1 102 ? 13.379 0.129 -2.428 1.00 65.31 102 SER A CA 1
ATOM 775 C C . SER A 1 102 ? 14.266 -0.664 -1.462 1.00 65.31 102 SER A C 1
ATOM 777 O O . SER A 1 102 ? 15.045 -1.508 -1.901 1.00 65.31 102 SER A O 1
ATOM 779 N N . TRP A 1 103 ? 14.176 -0.398 -0.154 1.00 63.94 103 TRP A N 1
ATOM 780 C CA . TRP A 1 103 ? 15.014 -1.035 0.866 1.00 63.94 103 TRP A CA 1
ATOM 781 C C . TRP A 1 103 ? 14.320 -2.186 1.587 1.00 63.94 103 TRP A C 1
ATOM 783 O O . TRP A 1 103 ? 14.995 -3.040 2.167 1.00 63.94 103 TRP A O 1
ATOM 793 N N . GLN A 1 104 ? 12.988 -2.234 1.554 1.00 63.50 104 GLN A N 1
ATOM 794 C CA . GLN A 1 104 ? 12.225 -3.268 2.236 1.00 63.50 104 GLN A CA 1
ATOM 795 C C . GLN A 1 104 ? 10.906 -3.543 1.512 1.00 63.50 104 GLN A C 1
ATOM 797 O O . GLN A 1 104 ? 9.855 -3.073 1.921 1.00 63.50 104 GLN A O 1
ATOM 802 N N . GLN A 1 105 ? 10.965 -4.364 0.465 1.00 65.56 105 GLN A N 1
ATOM 803 C CA . GLN A 1 105 ? 9.796 -4.686 -0.362 1.00 65.56 105 GLN A CA 1
ATOM 804 C C . GLN A 1 105 ? 8.774 -5.580 0.348 1.00 65.56 105 GLN A C 1
ATOM 806 O O . GLN A 1 105 ? 7.593 -5.552 0.019 1.00 65.56 105 GLN A O 1
ATOM 811 N N . THR A 1 106 ? 9.199 -6.386 1.327 1.00 69.12 106 THR A N 1
ATOM 812 C CA . THR A 1 106 ? 8.317 -7.337 2.021 1.00 69.12 106 THR A CA 1
ATOM 813 C C . THR A 1 106 ? 8.583 -7.424 3.516 1.00 69.12 106 THR A C 1
ATOM 815 O O . THR A 1 106 ? 9.726 -7.403 3.974 1.00 69.12 106 THR A O 1
ATOM 818 N N . ASP A 1 107 ? 7.507 -7.595 4.276 1.00 68.88 107 ASP A N 1
ATOM 819 C CA . ASP A 1 107 ? 7.545 -7.928 5.698 1.00 68.88 107 ASP A CA 1
ATOM 820 C C . ASP A 1 107 ? 7.850 -9.426 5.915 1.00 68.88 107 ASP A C 1
ATOM 822 O O . ASP A 1 107 ? 7.688 -10.256 5.019 1.00 68.88 107 ASP A O 1
ATOM 826 N N . LYS A 1 108 ? 8.189 -9.810 7.150 1.00 70.12 108 LYS A N 1
ATOM 827 C CA . LYS A 1 108 ? 8.383 -11.194 7.622 1.00 70.12 108 LYS A CA 1
ATOM 828 C C . LYS A 1 108 ? 7.212 -12.131 7.286 1.00 70.12 108 LYS A C 1
ATOM 830 O O . LYS A 1 108 ? 7.396 -13.343 7.219 1.00 70.12 108 LYS A O 1
ATOM 835 N N . TYR A 1 109 ? 6.015 -11.580 7.095 1.00 68.00 109 TYR A N 1
ATOM 836 C CA . TYR A 1 109 ? 4.796 -12.320 6.763 1.00 68.00 109 TYR A CA 1
ATOM 837 C C . TYR A 1 109 ? 4.501 -12.393 5.253 1.00 68.00 109 TYR A C 1
ATOM 839 O O . TYR A 1 109 ? 3.425 -12.846 4.877 1.00 68.00 109 TYR A O 1
ATOM 847 N N . GLY A 1 110 ? 5.421 -11.944 4.390 1.00 68.00 110 GLY A N 1
ATOM 848 C CA . GLY A 1 110 ? 5.247 -11.963 2.932 1.00 68.00 110 GLY A CA 1
ATOM 849 C C . GLY A 1 110 ? 4.262 -10.915 2.402 1.00 68.00 110 GLY A C 1
ATOM 850 O O . GLY A 1 110 ? 3.744 -11.064 1.302 1.00 68.00 110 GLY A O 1
ATOM 851 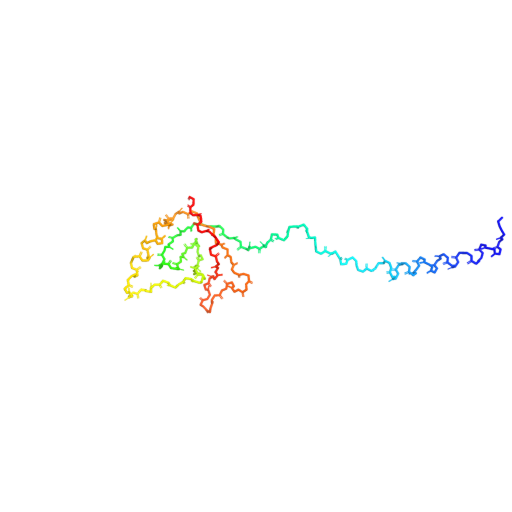N N . ARG A 1 111 ? 3.975 -9.876 3.193 1.00 71.38 111 ARG A N 1
ATOM 852 C CA . ARG A 1 111 ? 3.160 -8.723 2.778 1.00 71.38 111 ARG A CA 1
ATOM 853 C C . ARG A 1 111 ? 4.059 -7.696 2.110 1.00 71.38 111 ARG A C 1
ATOM 855 O O . ARG A 1 111 ? 5.132 -7.437 2.659 1.00 71.38 111 ARG A O 1
ATOM 862 N N . SER A 1 112 ? 3.620 -7.101 1.004 1.00 68.88 112 SER A N 1
ATOM 863 C CA . SER A 1 112 ? 4.377 -6.023 0.367 1.00 68.88 112 SER A CA 1
ATOM 864 C C . SER A 1 112 ? 4.371 -4.786 1.267 1.00 68.88 112 SER A C 1
ATOM 866 O O . SER A 1 112 ? 3.316 -4.361 1.753 1.00 68.88 112 SER A O 1
ATOM 868 N N . LEU A 1 113 ? 5.564 -4.255 1.525 1.00 66.19 113 LEU A N 1
ATOM 869 C CA . LEU A 1 113 ? 5.798 -3.028 2.273 1.00 66.19 113 LEU A CA 1
ATOM 870 C C . LEU A 1 113 ? 6.152 -1.931 1.278 1.00 66.19 113 LEU A C 1
ATOM 872 O O . LEU A 1 113 ? 7.035 -2.075 0.433 1.00 66.19 113 LEU A O 1
ATOM 876 N N . GLY A 1 114 ? 5.426 -0.830 1.371 1.00 62.75 114 GLY A N 1
ATOM 877 C CA . GLY A 1 114 ? 5.545 0.255 0.421 1.00 62.75 114 GLY A CA 1
ATOM 878 C C . GLY A 1 114 ? 5.156 1.572 1.048 1.00 62.75 114 GLY A C 1
ATOM 879 O O . GLY A 1 114 ? 4.411 1.639 2.031 1.00 62.75 114 GLY A O 1
ATOM 880 N N . TRP A 1 115 ? 5.690 2.631 0.462 1.00 53.88 115 TRP A N 1
ATOM 881 C CA . TRP A 1 115 ? 5.261 3.981 0.759 1.00 53.88 115 TRP A CA 1
ATOM 882 C C . TRP A 1 115 ? 4.140 4.312 -0.213 1.00 53.88 115 TRP A C 1
ATOM 884 O O . TRP A 1 115 ? 4.301 4.238 -1.427 1.00 53.88 115 TRP A O 1
ATOM 894 N N . PHE A 1 116 ? 2.991 4.727 0.302 1.00 55.81 116 PHE A N 1
ATOM 895 C CA . PHE A 1 116 ? 2.022 5.397 -0.552 1.00 55.81 116 PHE A CA 1
ATOM 896 C C . PHE A 1 116 ? 2.519 6.822 -0.754 1.00 55.81 116 PHE A C 1
ATOM 898 O O . PHE A 1 116 ? 2.298 7.679 0.097 1.00 55.81 116 PHE A O 1
ATOM 905 N N . SER A 1 117 ? 3.226 7.084 -1.857 1.00 41.12 117 SER A N 1
ATOM 906 C CA . SER A 1 117 ? 3.585 8.468 -2.191 1.00 41.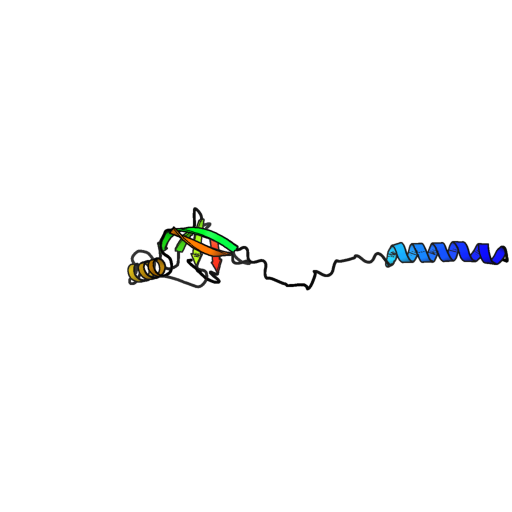12 117 SER A CA 1
ATOM 907 C C . SER A 1 117 ? 2.337 9.301 -2.476 1.00 41.12 117 SER A C 1
ATOM 909 O O . SER A 1 117 ? 2.329 10.497 -2.203 1.00 41.12 117 SER A O 1
ATOM 911 N N . ALA A 1 118 ? 1.271 8.677 -2.973 1.00 39.66 118 ALA A N 1
ATOM 912 C CA . ALA A 1 118 ? -0.052 9.261 -3.024 1.00 39.66 118 ALA A CA 1
ATOM 913 C C . ALA A 1 118 ? -1.052 8.141 -3.313 1.00 39.66 118 ALA A C 1
ATOM 915 O O . ALA A 1 118 ? -1.032 7.533 -4.375 1.00 39.66 118 ALA A O 1
ATOM 916 N N . MET A 1 119 ? -1.945 7.875 -2.368 1.00 48.56 119 MET A N 1
ATOM 917 C CA . MET A 1 119 ? -3.168 7.131 -2.632 1.00 48.56 119 MET A CA 1
ATOM 918 C C . MET A 1 119 ? -4.067 8.036 -3.494 1.00 48.56 119 MET A C 1
ATOM 920 O O . MET A 1 119 ? -5.002 8.651 -2.988 1.00 48.56 119 MET A O 1
ATOM 924 N N . ILE A 1 120 ? -3.718 8.232 -4.772 1.00 47.84 120 ILE A N 1
ATOM 925 C CA . ILE A 1 120 ? -4.583 8.946 -5.713 1.00 47.84 120 ILE A CA 1
ATOM 926 C C . ILE A 1 120 ? -5.623 7.938 -6.180 1.00 47.84 120 ILE A C 1
ATOM 928 O O . ILE A 1 120 ? -5.463 7.277 -7.200 1.00 47.84 120 ILE A O 1
ATOM 932 N N . CYS A 1 121 ? -6.664 7.774 -5.368 1.00 55.72 121 CYS A N 1
ATOM 933 C CA . CYS A 1 121 ? -7.874 7.101 -5.808 1.00 55.72 121 CYS A CA 1
ATOM 934 C C . CYS A 1 121 ? -8.601 8.027 -6.783 1.00 55.72 121 CYS A C 1
ATOM 936 O O . CYS A 1 121 ? -9.173 9.034 -6.364 1.00 55.72 121 CYS A O 1
ATOM 938 N N . PHE A 1 122 ? -8.481 7.722 -8.078 1.00 52.47 122 PHE A N 1
ATOM 939 C CA . PHE A 1 122 ? -9.176 8.412 -9.170 1.00 52.47 122 PHE A CA 1
ATOM 940 C C . PHE A 1 122 ? -10.589 7.861 -9.383 1.00 52.47 122 PHE A C 1
ATOM 942 O O . PHE A 1 122 ? -10.781 6.633 -9.209 1.00 52.47 122 PHE A O 1
#

InterPro domains:
  IPR035437 SNase-like, OB-fold superfamily [G3DSA:2.40.50.90] (41-118)
  IPR035437 SNase-like, OB-fold superfamily [SSF50199] (45-115)

pLDDT: mean 71.13, std 11.69, range [39.66, 85.81]

Radius of gyration: 30.05 Å; chains: 1; bounding box: 80×25×69 Å

Sequence (122 aa):
MNPIRRYYVVPIVIAIVSIIAVFGFGSSDTAPDTGNFEPVFMSHEGQITRVIDGDTLIIDLTTIRLSLVNSPERGESGYQEAKDFASTVCPVGSNAEFIEDSWQQTDKYGRSLGWFSAMICF